Protein AF-A0A382WBQ6-F1 (afdb_monomer_lite)

Structure (mmCIF, N/CA/C/O backbone):
data_AF-A0A382WBQ6-F1
#
_entry.id   AF-A0A382WBQ6-F1
#
loop_
_atom_site.group_PDB
_atom_site.id
_atom_site.type_symbol
_atom_site.label_atom_id
_atom_site.label_alt_id
_atom_site.label_comp_id
_atom_site.label_asym_id
_atom_site.label_entity_id
_atom_site.label_seq_id
_atom_site.pdbx_PDB_ins_code
_atom_site.Cartn_x
_atom_site.Cartn_y
_atom_site.Cartn_z
_atom_site.occupancy
_atom_site.B_iso_or_equiv
_atom_site.auth_seq_id
_atom_site.auth_comp_id
_atom_site.auth_asym_id
_atom_site.auth_atom_id
_atom_site.pdbx_PDB_model_num
ATOM 1 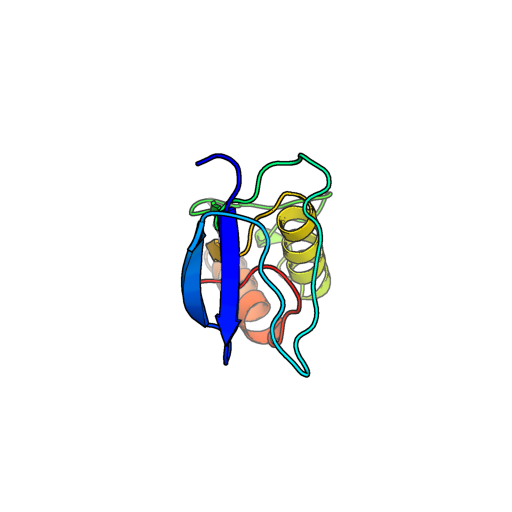N N . MET A 1 1 ? 19.465 -3.204 -9.776 1.00 75.88 1 MET A N 1
ATOM 2 C CA . MET A 1 1 ? 19.545 -3.423 -11.236 1.00 75.88 1 MET A CA 1
ATOM 3 C C . MET A 1 1 ? 19.467 -2.054 -11.869 1.00 75.88 1 MET A C 1
ATOM 5 O O . MET A 1 1 ? 18.643 -1.267 -11.424 1.00 75.88 1 MET A O 1
ATOM 9 N N . GLU A 1 2 ? 20.331 -1.764 -12.828 1.00 89.00 2 GLU A N 1
ATOM 10 C CA . GLU A 1 2 ? 20.355 -0.485 -13.548 1.00 89.00 2 GLU A CA 1
ATOM 11 C C . GLU A 1 2 ? 20.001 -0.756 -15.008 1.00 89.00 2 GLU A C 1
ATOM 13 O O . GLU A 1 2 ? 20.261 -1.857 -15.493 1.00 89.00 2 GLU A O 1
ATOM 18 N N . ASP A 1 3 ? 19.359 0.195 -15.683 1.00 92.62 3 ASP A N 1
ATOM 19 C CA . ASP A 1 3 ? 18.982 0.098 -17.098 1.00 92.62 3 ASP A CA 1
ATOM 20 C C . ASP A 1 3 ? 18.163 -1.155 -17.452 1.00 92.62 3 ASP A C 1
ATOM 22 O O . ASP A 1 3 ? 18.559 -1.957 -18.293 1.00 92.62 3 ASP A O 1
ATOM 26 N N . HIS A 1 4 ? 17.014 -1.352 -16.801 1.00 96.31 4 HIS A N 1
ATOM 27 C CA . HIS A 1 4 ? 16.059 -2.421 -17.125 1.00 96.31 4 HIS A CA 1
ATOM 28 C C . HIS A 1 4 ? 14.631 -1.873 -17.233 1.00 96.31 4 HIS A C 1
ATOM 30 O O . HIS A 1 4 ? 14.285 -0.875 -16.605 1.00 96.31 4 HIS A O 1
ATOM 36 N N . SER A 1 5 ? 13.792 -2.575 -17.991 1.00 96.75 5 SER A N 1
ATOM 37 C CA . SER A 1 5 ? 12.345 -2.373 -18.079 1.00 96.75 5 SER A CA 1
ATOM 38 C C . SER A 1 5 ? 11.603 -3.507 -17.366 1.00 96.75 5 SER A C 1
ATOM 40 O O . SER A 1 5 ? 11.969 -4.675 -17.504 1.00 96.75 5 SER A O 1
ATOM 42 N N . ILE A 1 6 ? 10.535 -3.180 -16.634 1.00 97.12 6 ILE A N 1
ATOM 43 C CA . ILE A 1 6 ? 9.616 -4.157 -16.028 1.00 97.12 6 ILE A CA 1
ATOM 44 C C . ILE A 1 6 ? 8.356 -4.211 -16.891 1.00 97.12 6 ILE A C 1
ATOM 46 O O . ILE A 1 6 ? 7.748 -3.177 -17.159 1.00 97.12 6 ILE A O 1
ATOM 50 N N . VAL A 1 7 ? 7.965 -5.409 -17.325 1.00 97.06 7 VAL A N 1
ATOM 51 C CA . VAL A 1 7 ? 6.745 -5.638 -18.109 1.00 97.06 7 VAL A CA 1
ATOM 52 C C . VAL A 1 7 ? 5.669 -6.194 -17.194 1.00 97.06 7 VAL A C 1
ATOM 54 O O . VAL A 1 7 ? 5.907 -7.173 -16.485 1.00 97.06 7 VAL A O 1
ATOM 57 N N . ILE A 1 8 ? 4.490 -5.580 -17.227 1.00 96.69 8 ILE A N 1
ATOM 58 C CA . ILE A 1 8 ? 3.330 -5.987 -16.435 1.00 96.69 8 ILE A CA 1
ATOM 59 C C . ILE A 1 8 ? 2.210 -6.396 -17.392 1.00 96.69 8 ILE A C 1
ATOM 61 O O . ILE A 1 8 ? 1.876 -5.648 -18.308 1.00 96.69 8 ILE A O 1
ATOM 65 N N . GLU A 1 9 ? 1.632 -7.574 -17.172 1.00 96.19 9 GLU A N 1
ATOM 66 C CA . GLU A 1 9 ? 0.490 -8.105 -17.919 1.00 96.19 9 GLU A CA 1
ATOM 67 C C . GLU A 1 9 ? -0.478 -8.780 -16.936 1.00 96.19 9 GLU A C 1
ATOM 69 O O . GLU A 1 9 ? -0.058 -9.615 -16.135 1.00 96.19 9 GLU A O 1
ATOM 74 N N . ASN A 1 10 ? -1.769 -8.430 -16.988 1.00 94.50 10 ASN A N 1
ATOM 75 C CA . ASN A 1 10 ? -2.827 -9.025 -16.153 1.00 94.50 10 ASN A CA 1
ATOM 76 C C . ASN A 1 10 ? -2.453 -9.114 -14.655 1.00 94.50 10 ASN A C 1
ATOM 78 O O . ASN A 1 10 ? -2.471 -10.197 -14.066 1.00 94.50 10 ASN A O 1
ATOM 82 N N . ASP A 1 11 ? -2.055 -7.980 -14.066 1.00 93.62 11 ASP A N 1
ATOM 83 C CA . ASP A 1 11 ? -1.642 -7.835 -12.657 1.00 93.62 11 ASP A CA 1
ATOM 84 C C . ASP A 1 11 ? -0.409 -8.656 -12.239 1.00 93.62 11 ASP A C 1
ATOM 86 O O . ASP A 1 11 ? -0.142 -8.852 -11.050 1.00 93.62 11 ASP A O 1
ATOM 90 N N . LYS A 1 12 ? 0.380 -9.140 -13.204 1.00 97.00 12 LYS A N 1
ATOM 91 C CA . LYS A 1 12 ? 1.601 -9.912 -12.956 1.00 97.00 12 LYS A CA 1
ATOM 92 C C . LYS A 1 12 ? 2.803 -9.282 -13.632 1.00 97.00 12 LYS A C 1
ATOM 94 O O . LYS A 1 12 ? 2.709 -8.727 -14.723 1.00 97.00 12 LYS A O 1
ATOM 99 N N . ILE A 1 13 ? 3.963 -9.440 -13.003 1.00 97.69 13 ILE A N 1
ATOM 100 C CA . ILE A 1 13 ? 5.246 -9.156 -13.645 1.00 97.69 13 ILE A CA 1
ATOM 101 C C . ILE A 1 13 ? 5.477 -10.246 -14.697 1.00 97.69 13 ILE A C 1
ATOM 103 O O . ILE A 1 13 ? 5.735 -11.399 -14.354 1.00 97.69 13 ILE A O 1
ATOM 107 N N . ALA A 1 14 ? 5.364 -9.877 -15.970 1.00 96.81 14 ALA A N 1
ATOM 108 C CA . ALA A 1 14 ? 5.591 -10.764 -17.106 1.00 96.81 14 ALA A CA 1
ATOM 109 C C . ALA A 1 14 ? 7.088 -10.933 -17.405 1.00 96.81 14 ALA A C 1
ATOM 111 O O . ALA A 1 14 ? 7.516 -11.978 -17.892 1.00 96.81 14 ALA A O 1
ATOM 112 N N . GLY A 1 15 ? 7.903 -9.922 -17.090 1.00 96.44 15 GLY A N 1
ATOM 113 C CA . GLY A 1 15 ? 9.346 -10.001 -17.276 1.00 96.44 15 GLY A CA 1
ATOM 114 C C . GLY A 1 15 ? 10.105 -8.776 -16.782 1.00 96.44 15 GLY A C 1
ATOM 115 O O . GLY A 1 15 ? 9.540 -7.701 -16.590 1.00 96.44 15 GLY A O 1
ATOM 116 N N . ILE A 1 16 ? 11.412 -8.959 -16.605 1.00 97.12 16 ILE A N 1
ATOM 117 C CA . ILE A 1 16 ? 12.379 -7.897 -16.328 1.00 97.12 16 ILE A CA 1
ATOM 118 C C . ILE A 1 16 ? 13.426 -7.980 -17.435 1.00 97.12 16 ILE A C 1
ATOM 120 O O . ILE A 1 16 ? 14.130 -8.983 -17.550 1.00 97.12 16 ILE A O 1
ATOM 124 N N . ILE A 1 17 ? 13.479 -6.962 -18.289 1.00 96.25 17 ILE A N 1
ATOM 125 C CA . ILE A 1 17 ? 14.216 -6.994 -19.555 1.00 96.25 17 ILE A CA 1
ATOM 126 C C . ILE A 1 17 ? 15.313 -5.924 -19.519 1.00 96.25 17 ILE A C 1
ATOM 128 O O . ILE A 1 17 ? 15.010 -4.784 -19.169 1.00 96.25 17 ILE A O 1
ATOM 132 N N . PRO A 1 18 ? 16.572 -6.243 -19.868 1.00 96.06 18 PRO A N 1
ATOM 133 C CA . PRO A 1 18 ? 17.626 -5.240 -19.973 1.00 96.06 18 PRO A CA 1
ATOM 134 C C . PRO A 1 18 ? 17.301 -4.157 -21.010 1.00 96.06 18 PRO A C 1
ATOM 136 O O . PRO A 1 18 ? 16.829 -4.447 -22.109 1.00 96.06 18 PRO A O 1
ATOM 139 N N . GLY A 1 19 ? 17.618 -2.913 -20.672 1.00 94.00 19 GLY A N 1
ATOM 140 C CA . GLY A 1 19 ? 17.430 -1.732 -21.503 1.00 94.00 19 GLY A CA 1
ATOM 141 C C . GLY A 1 19 ? 15.992 -1.220 -21.568 1.00 94.00 19 GLY A C 1
ATOM 142 O O . GLY A 1 19 ? 15.058 -1.766 -20.976 1.00 94.00 19 GLY A O 1
ATOM 143 N N . LYS A 1 20 ? 15.822 -0.124 -22.313 1.00 92.12 20 LYS A N 1
ATOM 144 C CA . LYS A 1 20 ? 14.514 0.436 -22.656 1.00 92.12 20 LYS A CA 1
ATOM 145 C C . LYS A 1 20 ? 13.911 -0.353 -23.814 1.00 92.12 20 LYS A C 1
ATOM 147 O O . LYS A 1 20 ? 14.525 -0.456 -24.873 1.00 92.12 20 LYS A O 1
ATOM 152 N N . ILE A 1 21 ? 12.696 -0.851 -23.624 1.00 93.56 21 ILE A N 1
ATOM 153 C CA . ILE A 1 21 ? 11.949 -1.579 -24.655 1.00 93.56 21 ILE A CA 1
ATOM 154 C C . ILE A 1 21 ? 10.769 -0.754 -25.170 1.00 93.56 21 ILE A C 1
ATOM 156 O O . ILE A 1 21 ? 10.357 0.236 -24.567 1.00 93.56 21 ILE A O 1
ATOM 160 N N . THR A 1 22 ? 10.209 -1.164 -26.301 1.00 91.81 22 THR A N 1
ATOM 161 C CA . THR A 1 22 ? 8.937 -0.649 -26.816 1.00 91.81 22 THR A CA 1
ATOM 162 C C . THR A 1 22 ? 8.079 -1.843 -27.192 1.00 91.81 22 THR A C 1
ATOM 164 O O . THR A 1 22 ? 8.549 -2.747 -27.879 1.00 91.81 22 THR A O 1
ATOM 167 N N . ILE A 1 23 ? 6.850 -1.863 -26.687 1.00 92.81 23 ILE A N 1
ATOM 168 C CA . ILE A 1 23 ? 5.857 -2.898 -26.963 1.00 92.81 23 ILE A CA 1
ATOM 169 C C . ILE A 1 23 ? 4.649 -2.186 -27.567 1.00 92.81 23 ILE A C 1
ATOM 171 O O . ILE A 1 23 ? 4.165 -1.203 -27.000 1.00 92.81 23 ILE A O 1
ATOM 175 N N . ASP A 1 24 ? 4.179 -2.666 -28.715 1.00 93.38 24 ASP A N 1
ATOM 176 C CA . ASP A 1 24 ? 3.009 -2.100 -29.383 1.00 93.38 24 ASP A CA 1
ATOM 177 C C . ASP A 1 24 ? 1.769 -2.203 -28.487 1.00 93.38 24 ASP A C 1
ATOM 179 O O . ASP A 1 24 ? 1.534 -3.223 -27.839 1.00 93.38 24 ASP A O 1
ATOM 183 N N . ASN A 1 25 ? 0.959 -1.141 -28.462 1.00 92.12 25 ASN A N 1
ATOM 184 C CA . ASN A 1 25 ? -0.246 -1.031 -27.627 1.00 92.12 25 ASN A CA 1
ATOM 185 C C . ASN A 1 25 ? 0.000 -1.192 -26.110 1.00 92.12 25 ASN A C 1
ATOM 187 O O . ASN A 1 25 ? -0.916 -1.555 -25.375 1.00 92.12 25 ASN A O 1
ATOM 191 N N . CYS A 1 26 ? 1.212 -0.901 -25.628 1.00 94.50 26 CYS A N 1
ATOM 192 C CA . CYS A 1 26 ? 1.553 -0.933 -24.207 1.00 94.50 26 CYS A CA 1
ATOM 193 C C . CYS A 1 26 ? 1.723 0.481 -23.634 1.00 94.50 26 CYS A C 1
ATOM 195 O O . CYS A 1 26 ? 2.363 1.344 -24.243 1.00 94.50 26 CYS A O 1
ATOM 197 N N . GLN A 1 27 ? 1.184 0.721 -22.436 1.00 94.81 27 GLN A N 1
ATOM 198 C CA . GLN A 1 27 ? 1.454 1.950 -21.696 1.00 94.81 27 GLN A CA 1
ATOM 199 C C . GLN A 1 27 ? 2.883 1.918 -21.141 1.00 94.81 27 GLN A C 1
ATOM 201 O O . GLN A 1 27 ? 3.234 1.051 -20.346 1.00 94.81 27 GLN A O 1
ATOM 206 N N . SER A 1 28 ? 3.694 2.907 -21.515 1.00 94.25 28 SER A N 1
ATOM 207 C CA . SER A 1 28 ? 5.042 3.084 -20.970 1.00 94.25 28 SER A CA 1
ATOM 208 C C . SER A 1 28 ? 5.031 4.093 -19.824 1.00 94.25 28 SER A C 1
ATOM 210 O O . SER A 1 28 ? 4.507 5.195 -19.973 1.00 94.25 28 SER A O 1
ATOM 212 N N . ILE A 1 29 ? 5.681 3.748 -18.713 1.00 95.00 29 ILE A N 1
ATOM 213 C CA . ILE A 1 29 ? 5.902 4.637 -17.565 1.00 95.00 29 ILE A CA 1
ATOM 214 C C . ILE A 1 29 ? 7.414 4.761 -17.352 1.00 95.00 29 ILE A C 1
ATOM 216 O O . ILE A 1 29 ? 8.113 3.753 -17.278 1.00 95.00 29 ILE A O 1
ATOM 220 N N . SER A 1 30 ? 7.925 5.993 -17.301 1.00 93.88 30 SER A N 1
ATOM 221 C CA . SER A 1 30 ? 9.324 6.271 -16.960 1.00 93.88 30 SER A CA 1
ATOM 222 C C . SER A 1 30 ? 9.463 6.378 -15.446 1.00 93.88 30 SER A C 1
ATOM 224 O O . SER A 1 30 ? 8.649 7.034 -14.803 1.00 93.88 30 SER A O 1
ATOM 226 N N . ALA A 1 31 ? 10.497 5.754 -14.881 1.00 94.56 31 ALA A N 1
ATOM 227 C CA . ALA A 1 31 ? 10.850 5.946 -13.475 1.00 94.56 31 ALA A CA 1
ATOM 228 C C . ALA A 1 31 ? 11.653 7.242 -13.240 1.00 94.56 31 ALA A C 1
ATOM 230 O O . ALA A 1 31 ? 11.959 7.560 -12.099 1.00 94.56 31 ALA A O 1
ATOM 231 N N . ASP A 1 32 ? 12.035 7.969 -14.299 1.00 94.38 32 ASP A N 1
ATOM 232 C CA . ASP A 1 32 ? 12.767 9.248 -14.242 1.00 94.38 32 ASP A CA 1
ATOM 233 C C . ASP A 1 32 ? 14.039 9.208 -13.373 1.00 94.38 32 ASP A C 1
ATOM 235 O O . ASP A 1 32 ? 14.399 10.165 -12.692 1.00 94.38 32 ASP A O 1
ATOM 239 N N . GLY A 1 33 ? 14.735 8.067 -13.404 1.00 93.38 33 GLY A N 1
ATOM 240 C CA . GLY A 1 33 ? 15.947 7.823 -12.616 1.00 93.38 33 GLY A CA 1
ATOM 241 C C . GLY A 1 33 ? 15.697 7.496 -11.139 1.00 93.38 33 GLY A C 1
ATOM 242 O O . GLY A 1 33 ? 16.656 7.325 -10.391 1.00 93.38 33 GLY A O 1
ATOM 243 N N . LEU A 1 34 ? 14.436 7.390 -10.711 1.00 95.19 34 LEU A N 1
ATOM 244 C CA . LEU A 1 34 ? 14.053 6.939 -9.375 1.00 95.19 34 LEU A CA 1
ATOM 245 C C . LEU A 1 34 ? 14.080 5.410 -9.265 1.00 95.19 34 LEU A C 1
ATOM 247 O O . LEU A 1 34 ? 14.125 4.674 -10.254 1.00 95.19 34 LEU A O 1
ATOM 251 N N . TYR A 1 35 ? 14.020 4.930 -8.025 1.00 95.12 35 TYR A N 1
ATOM 252 C CA . TYR A 1 35 ? 13.953 3.505 -7.735 1.00 95.12 35 TYR A CA 1
ATOM 253 C C . TYR A 1 35 ? 12.553 2.946 -7.968 1.00 95.12 35 TYR A C 1
ATOM 255 O O . TYR A 1 35 ? 11.554 3.521 -7.540 1.00 95.12 35 TYR A O 1
ATOM 263 N N . VAL A 1 36 ? 12.510 1.757 -8.565 1.00 95.69 36 VAL A N 1
ATOM 264 C CA . VAL A 1 36 ? 11.321 0.906 -8.590 1.00 95.69 36 VAL A CA 1
ATOM 265 C C . VAL A 1 36 ? 11.556 -0.263 -7.642 1.00 95.69 36 VAL A C 1
ATOM 267 O O . VAL A 1 36 ? 12.566 -0.961 -7.736 1.00 95.69 36 VAL A O 1
ATOM 270 N N . SER A 1 37 ? 10.619 -0.466 -6.724 1.00 96.50 37 SER A N 1
ATOM 271 C CA . SER A 1 37 ? 10.615 -1.543 -5.734 1.00 96.50 37 SER A CA 1
ATOM 272 C C . SER A 1 37 ? 9.277 -2.275 -5.805 1.00 96.50 37 SER A C 1
ATOM 274 O O . SER A 1 37 ? 8.279 -1.663 -6.199 1.00 96.50 37 SER A O 1
ATOM 276 N N . PRO A 1 38 ? 9.201 -3.552 -5.385 1.00 97.00 38 PRO A N 1
ATOM 277 C CA . PRO A 1 38 ? 7.937 -4.101 -4.918 1.00 97.00 38 PRO A CA 1
ATOM 278 C C . PRO A 1 38 ? 7.299 -3.155 -3.896 1.00 97.00 38 PRO A C 1
ATOM 280 O O . PRO A 1 38 ? 8.008 -2.544 -3.088 1.00 97.00 38 PRO A O 1
ATOM 283 N N . GLY A 1 39 ? 5.973 -3.049 -3.930 1.00 97.50 39 GLY A N 1
ATOM 284 C CA . GLY A 1 39 ? 5.240 -2.347 -2.887 1.00 97.50 39 GLY A CA 1
ATOM 285 C C . GLY A 1 39 ? 5.465 -3.004 -1.526 1.00 97.50 39 GLY A C 1
ATOM 286 O O . GLY A 1 39 ? 5.628 -4.224 -1.434 1.00 97.50 39 GLY A O 1
ATOM 287 N N . PHE A 1 40 ? 5.493 -2.205 -0.465 1.00 98.50 40 PHE A N 1
ATOM 288 C CA . PHE A 1 40 ? 5.793 -2.717 0.868 1.00 98.50 40 PHE A CA 1
ATOM 289 C C . PHE A 1 40 ? 4.613 -3.493 1.456 1.00 98.50 40 PHE A C 1
ATOM 291 O O . PHE A 1 40 ? 3.450 -3.221 1.135 1.00 98.50 40 PHE A O 1
ATOM 298 N N . ILE A 1 41 ? 4.938 -4.461 2.316 1.00 98.25 41 ILE A N 1
ATOM 299 C CA . ILE A 1 41 ? 3.979 -5.168 3.163 1.00 98.25 41 ILE A CA 1
ATOM 300 C C . ILE A 1 41 ? 4.298 -4.816 4.612 1.00 98.25 41 ILE A C 1
ATOM 302 O O . ILE A 1 41 ? 5.369 -5.178 5.100 1.00 98.25 41 ILE A O 1
ATOM 306 N N . ASP A 1 42 ? 3.377 -4.127 5.281 1.00 98.00 42 ASP A N 1
ATOM 307 C CA . ASP A 1 42 ? 3.526 -3.770 6.691 1.00 98.00 42 ASP A CA 1
ATOM 308 C C . ASP A 1 42 ? 2.751 -4.750 7.577 1.00 98.00 42 ASP A C 1
ATOM 310 O O . ASP A 1 42 ? 1.543 -4.931 7.443 1.00 98.00 42 ASP A O 1
ATOM 314 N N . LEU A 1 43 ? 3.458 -5.428 8.472 1.00 97.69 43 LEU A N 1
ATOM 315 C CA . LEU A 1 43 ? 2.874 -6.473 9.306 1.00 97.69 43 LEU A CA 1
ATOM 316 C C . LEU A 1 43 ? 2.310 -5.942 10.627 1.00 97.69 43 LEU A C 1
ATOM 318 O O . LEU A 1 43 ? 1.705 -6.722 11.362 1.00 97.69 43 LEU A O 1
ATOM 322 N N . HIS A 1 44 ? 2.534 -4.668 10.959 1.00 97.56 44 HIS A N 1
ATOM 323 C CA . HIS A 1 44 ? 2.161 -4.128 12.259 1.00 97.56 44 HIS A CA 1
ATOM 324 C C . HIS A 1 44 ? 1.829 -2.635 12.190 1.00 97.56 44 HIS A C 1
ATOM 326 O O . HIS A 1 44 ? 2.680 -1.775 12.422 1.00 97.56 44 HIS A O 1
ATOM 332 N N . VAL A 1 45 ? 0.560 -2.333 11.912 1.00 98.00 45 VAL A N 1
ATOM 333 C CA . VAL A 1 45 ? 0.053 -0.962 11.813 1.00 98.00 45 VAL A CA 1
ATOM 334 C C . VAL A 1 45 ? -1.090 -0.760 12.797 1.00 98.00 45 VAL A C 1
ATOM 336 O O . VAL A 1 45 ? -2.113 -1.427 12.688 1.00 98.00 45 VAL A O 1
ATOM 339 N N . HIS A 1 46 ? -0.934 0.180 13.727 1.00 97.81 46 HIS A N 1
ATOM 340 C CA . HIS A 1 46 ? -2.018 0.611 14.621 1.00 97.81 46 HIS A CA 1
ATOM 341 C C . HIS A 1 46 ? -2.904 1.693 13.993 1.00 97.81 46 HIS A C 1
ATOM 343 O O . HIS A 1 46 ? -4.118 1.677 14.151 1.00 97.81 46 HIS A O 1
ATOM 349 N N . GLY A 1 47 ? -2.299 2.615 13.246 1.00 97.56 47 GLY A N 1
ATOM 350 C CA . GLY A 1 47 ? -2.984 3.784 12.714 1.00 97.56 47 GLY A CA 1
ATOM 351 C C . GLY A 1 47 ? -2.139 4.558 11.707 1.00 97.56 47 GLY A C 1
ATOM 352 O O . GLY A 1 47 ? -1.079 4.105 11.260 1.00 97.56 47 GLY A O 1
ATOM 353 N N . GLY A 1 48 ? -2.612 5.741 11.329 1.00 97.50 48 GLY A N 1
ATOM 354 C CA . GLY A 1 48 ? -2.002 6.585 10.308 1.00 97.50 48 GLY A CA 1
ATOM 355 C C . GLY A 1 48 ? -2.783 7.879 10.099 1.00 97.50 48 GLY A C 1
ATOM 356 O O . GLY A 1 48 ? -4.005 7.891 10.158 1.00 97.50 48 GLY A O 1
ATOM 357 N N . ASN A 1 49 ? -2.060 8.977 9.874 1.00 97.69 49 ASN A N 1
ATOM 358 C CA . ASN A 1 49 ? -2.610 10.318 9.636 1.00 97.69 49 ASN A CA 1
ATOM 359 C C . ASN A 1 49 ? -3.682 10.810 10.636 1.00 97.69 49 ASN A C 1
ATOM 361 O O . ASN A 1 49 ? -4.595 11.542 10.264 1.00 97.69 49 ASN A O 1
ATOM 365 N N . GLY A 1 50 ? -3.541 10.451 11.915 1.00 98.00 50 GLY A N 1
ATOM 366 C CA . GLY A 1 50 ? -4.445 10.890 12.984 1.00 98.00 50 GLY A CA 1
ATOM 367 C C . GLY A 1 50 ? -5.615 9.950 13.275 1.00 98.00 50 GLY A C 1
ATOM 368 O O . GLY A 1 50 ? -6.344 10.229 14.219 1.00 98.00 50 GLY A O 1
ATOM 369 N N . SER A 1 51 ? -5.743 8.854 12.527 1.00 98.44 51 SER A N 1
ATOM 370 C CA . SER A 1 51 ? -6.730 7.791 12.745 1.00 98.44 51 SER A CA 1
ATOM 371 C C . SER A 1 51 ? -6.075 6.535 13.333 1.00 98.44 51 SER A C 1
ATOM 373 O O . SER A 1 51 ? -4.918 6.232 13.008 1.00 98.44 51 SER A O 1
ATOM 375 N N . ASP A 1 52 ? -6.812 5.787 14.153 1.00 98.19 52 ASP A N 1
ATOM 376 C CA . ASP A 1 52 ? -6.416 4.501 14.745 1.00 98.19 52 ASP A CA 1
ATOM 377 C C . ASP A 1 52 ? -7.425 3.396 14.380 1.00 98.19 52 ASP A C 1
ATOM 379 O O . ASP A 1 52 ? -8.627 3.636 14.284 1.00 98.19 52 ASP A O 1
ATOM 383 N N . PHE A 1 53 ? -6.973 2.155 14.171 1.00 98.00 53 PHE A N 1
ATOM 384 C CA . PHE A 1 53 ? -7.888 1.037 13.904 1.00 98.00 53 PHE A CA 1
ATOM 385 C C . PHE A 1 53 ? -8.863 0.776 15.060 1.00 98.00 53 PHE A C 1
ATOM 387 O O . PHE A 1 53 ? -9.955 0.251 14.834 1.00 98.00 53 PHE A O 1
ATOM 394 N N . MET A 1 54 ? -8.492 1.151 16.285 1.00 98.06 54 MET A N 1
ATOM 395 C CA . MET A 1 54 ? -9.349 1.060 17.463 1.00 98.06 54 MET A CA 1
ATOM 396 C C . MET A 1 54 ? -10.443 2.136 17.510 1.00 98.06 54 MET A C 1
ATOM 398 O O . MET A 1 54 ? -11.372 1.976 18.299 1.00 98.06 54 MET A O 1
ATOM 402 N N . ASP A 1 55 ? -10.401 3.169 16.656 1.00 97.94 55 ASP A N 1
ATOM 403 C CA . ASP A 1 55 ? -11.512 4.126 16.505 1.00 97.94 55 ASP A CA 1
ATOM 404 C C . ASP A 1 55 ? -12.750 3.462 15.870 1.00 97.94 55 ASP A C 1
ATOM 406 O O . ASP A 1 55 ? -13.868 3.963 15.995 1.00 97.94 55 ASP A O 1
ATOM 410 N N . ALA A 1 56 ? -12.563 2.295 15.236 1.00 97.62 56 ALA A N 1
ATOM 411 C CA . ALA A 1 56 ? -13.620 1.417 14.737 1.00 97.62 56 ALA A CA 1
ATOM 412 C C . ALA A 1 56 ? -14.615 2.098 13.775 1.00 97.62 56 ALA A C 1
ATOM 414 O O . ALA A 1 56 ? -15.792 1.734 13.718 1.00 97.62 56 ALA A O 1
ATOM 415 N N . THR A 1 57 ? -14.142 3.054 12.969 1.00 97.81 57 THR A N 1
ATOM 416 C CA . THR A 1 57 ? -14.928 3.658 11.885 1.00 97.81 57 THR A CA 1
ATOM 417 C C . THR A 1 57 ? -14.364 3.304 10.511 1.00 97.81 57 THR A C 1
ATOM 419 O O . THR A 1 57 ? -13.161 3.103 10.322 1.00 97.81 57 THR A O 1
ATOM 422 N N . VAL A 1 58 ? -15.247 3.232 9.512 1.00 97.12 58 VAL A N 1
ATOM 423 C CA . VAL A 1 58 ? -14.854 2.981 8.117 1.00 97.12 58 VAL A CA 1
ATOM 424 C C . VAL A 1 58 ? -14.024 4.146 7.570 1.00 97.12 58 VAL A C 1
ATOM 426 O O . VAL A 1 58 ? -13.120 3.946 6.756 1.00 97.12 58 VAL A O 1
ATOM 429 N N . GLU A 1 59 ? -14.333 5.364 8.004 1.00 97.56 59 GLU A N 1
ATOM 430 C CA . GLU A 1 59 ? -13.630 6.588 7.642 1.00 97.56 59 GLU A CA 1
ATOM 431 C C . GLU A 1 59 ? -12.176 6.554 8.122 1.00 97.56 59 GLU A C 1
ATOM 433 O O . GLU A 1 59 ? -11.275 6.773 7.310 1.00 97.56 59 GLU A O 1
ATOM 438 N N . ASP A 1 60 ? -11.946 6.190 9.385 1.00 98.06 60 ASP A N 1
ATOM 439 C CA . ASP A 1 60 ? -10.609 6.073 9.974 1.00 98.06 60 ASP A CA 1
ATOM 440 C C . ASP A 1 60 ? -9.789 4.985 9.280 1.00 98.06 60 ASP A C 1
ATOM 442 O O . ASP A 1 60 ? -8.651 5.220 8.872 1.00 98.06 60 ASP A O 1
ATOM 446 N N . ILE A 1 61 ? -10.387 3.819 9.022 1.00 98.00 61 ILE A N 1
ATOM 447 C CA . ILE A 1 61 ? -9.727 2.734 8.281 1.00 98.00 61 ILE A CA 1
ATOM 448 C C . ILE A 1 61 ? -9.290 3.206 6.890 1.00 98.00 61 ILE A C 1
ATOM 450 O O . ILE A 1 61 ? -8.145 2.989 6.486 1.00 98.00 61 ILE A O 1
ATOM 454 N N . ARG A 1 62 ? -10.176 3.871 6.140 1.00 97.44 62 ARG A N 1
ATOM 455 C CA . ARG A 1 62 ? -9.853 4.382 4.798 1.00 97.44 62 ARG A CA 1
ATOM 456 C C . ARG A 1 62 ? -8.742 5.421 4.836 1.00 97.44 62 ARG A C 1
ATOM 458 O O . ARG A 1 62 ? -7.908 5.439 3.930 1.00 97.44 62 ARG A O 1
ATOM 465 N N . GLU A 1 63 ? -8.721 6.254 5.866 1.00 98.00 63 GLU A N 1
ATOM 466 C CA . GLU A 1 63 ? -7.700 7.274 6.047 1.00 98.00 63 GLU A CA 1
ATOM 467 C C . GLU A 1 63 ? -6.323 6.655 6.328 1.00 98.00 63 GLU A C 1
ATOM 469 O O . GLU A 1 63 ? -5.349 6.991 5.646 1.00 98.00 63 GLU A O 1
ATOM 474 N N . ILE A 1 64 ? -6.261 5.657 7.215 1.00 98.31 64 ILE A N 1
ATOM 475 C CA . ILE A 1 64 ? -5.046 4.875 7.486 1.00 98.31 64 ILE A CA 1
ATOM 476 C C . ILE A 1 64 ? -4.534 4.229 6.192 1.00 98.31 64 ILE A C 1
ATOM 478 O O . ILE A 1 64 ? -3.364 4.398 5.833 1.00 98.31 64 ILE A O 1
ATOM 482 N N . ILE A 1 65 ? -5.401 3.531 5.446 1.00 98.12 65 ILE A N 1
ATOM 483 C CA . ILE A 1 65 ? -5.011 2.870 4.192 1.00 98.12 65 ILE A CA 1
ATOM 484 C C . ILE A 1 65 ? -4.485 3.880 3.173 1.00 98.12 65 ILE A C 1
ATOM 486 O O . ILE A 1 65 ? -3.419 3.666 2.583 1.00 98.12 65 ILE A O 1
ATOM 490 N N . ARG A 1 66 ? -5.188 4.998 2.973 1.00 97.50 66 ARG A N 1
ATOM 491 C CA . ARG A 1 66 ? -4.773 6.054 2.044 1.00 97.50 66 ARG A CA 1
ATOM 492 C C . ARG A 1 66 ? -3.395 6.600 2.412 1.00 97.50 66 ARG A C 1
ATOM 494 O O . ARG A 1 66 ? -2.556 6.758 1.525 1.00 97.50 66 ARG A O 1
ATOM 501 N N . TYR A 1 67 ? -3.159 6.871 3.693 1.00 98.00 67 TYR A N 1
ATOM 502 C CA . TYR A 1 67 ? -1.895 7.405 4.188 1.00 98.00 67 TYR A CA 1
ATOM 503 C C . TYR A 1 67 ? -0.721 6.456 3.924 1.00 98.00 67 TYR A C 1
ATOM 505 O O . TYR A 1 67 ? 0.265 6.850 3.303 1.00 98.00 67 TYR A O 1
ATOM 513 N N . HIS A 1 68 ? -0.847 5.184 4.307 1.00 98.25 68 HIS A N 1
ATOM 514 C CA . HIS A 1 68 ? 0.215 4.192 4.098 1.00 98.25 68 HIS A CA 1
ATOM 515 C C . HIS A 1 68 ? 0.471 3.908 2.613 1.00 98.25 68 HIS A C 1
ATOM 517 O O . HIS A 1 68 ? 1.619 3.737 2.201 1.00 98.25 68 HIS A O 1
ATOM 523 N N . THR A 1 69 ? -0.572 3.959 1.777 1.00 97.88 69 THR A N 1
ATOM 524 C CA . THR A 1 69 ? -0.436 3.832 0.314 1.00 97.88 69 THR A CA 1
ATOM 525 C C . THR A 1 69 ? 0.470 4.916 -0.272 1.00 97.88 69 THR A C 1
ATOM 527 O O . THR A 1 69 ? 1.289 4.636 -1.145 1.00 97.88 69 THR A O 1
ATOM 530 N N . GLN A 1 70 ? 0.375 6.153 0.230 1.00 97.31 70 GLN A N 1
ATOM 531 C CA . GLN A 1 70 ? 1.230 7.264 -0.212 1.00 97.31 70 GLN A CA 1
ATOM 532 C C . GLN A 1 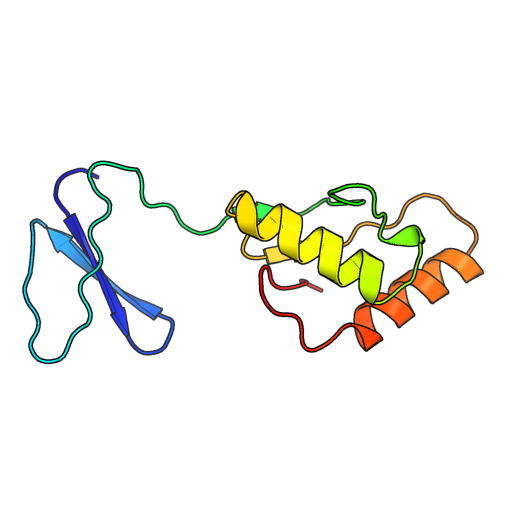70 ? 2.706 7.059 0.155 1.00 97.31 70 GLN A C 1
ATOM 534 O O . GLN A 1 70 ? 3.579 7.600 -0.520 1.00 97.31 70 GLN A O 1
ATOM 539 N N . GLY A 1 71 ? 2.985 6.255 1.185 1.00 96.56 71 GLY A N 1
ATOM 540 C CA . GLY A 1 71 ? 4.333 5.845 1.585 1.00 96.56 71 GLY A CA 1
ATOM 541 C C . GLY A 1 71 ? 4.897 4.644 0.815 1.00 96.56 71 GLY A C 1
ATOM 542 O O . GLY A 1 71 ? 6.031 4.248 1.070 1.00 96.56 71 GLY A O 1
ATOM 543 N N . GLY A 1 72 ? 4.137 4.059 -0.119 1.00 97.56 72 GLY A N 1
ATOM 544 C CA . GLY A 1 72 ? 4.553 2.890 -0.903 1.00 97.56 72 GLY A CA 1
ATOM 545 C C . GLY A 1 72 ? 4.107 1.536 -0.336 1.00 97.56 72 GLY A C 1
ATOM 546 O O . GLY A 1 72 ? 4.467 0.497 -0.895 1.00 97.56 72 GLY A O 1
ATOM 547 N N . THR A 1 73 ? 3.311 1.516 0.738 1.00 98.25 73 THR A N 1
ATOM 548 C CA . THR A 1 73 ? 2.697 0.285 1.256 1.00 98.25 73 THR A CA 1
ATOM 549 C C . THR A 1 73 ? 1.574 -0.171 0.330 1.00 98.25 73 THR A C 1
ATOM 551 O O . THR A 1 73 ? 0.705 0.606 -0.054 1.00 98.25 73 THR A O 1
ATOM 554 N N . THR A 1 74 ? 1.581 -1.451 -0.034 1.00 97.38 74 THR A N 1
ATOM 555 C CA . THR A 1 74 ? 0.574 -2.063 -0.926 1.00 97.38 74 THR A CA 1
ATOM 556 C C . THR A 1 74 ? -0.216 -3.183 -0.262 1.00 97.38 74 THR A C 1
ATOM 558 O O . THR A 1 74 ? -1.274 -3.563 -0.759 1.00 97.38 74 THR A O 1
ATOM 561 N N . GLY A 1 75 ? 0.238 -3.666 0.893 1.00 97.81 75 GLY A N 1
ATOM 562 C CA . GLY A 1 75 ? -0.533 -4.529 1.778 1.00 97.81 75 GLY A CA 1
ATOM 563 C C . GLY A 1 75 ? -0.175 -4.253 3.232 1.00 97.81 75 GLY A C 1
ATOM 564 O O . GLY A 1 75 ? 0.977 -3.933 3.520 1.00 97.81 75 GLY A O 1
ATOM 565 N N . LEU A 1 76 ? -1.136 -4.359 4.144 1.00 98.00 76 LEU A N 1
ATOM 566 C CA . LEU A 1 76 ? -0.859 -4.227 5.571 1.00 98.00 76 LEU A CA 1
ATOM 567 C C . LEU A 1 76 ? -1.774 -5.072 6.456 1.00 98.00 76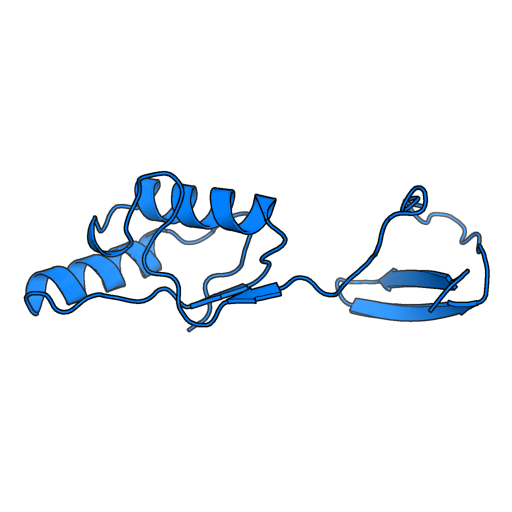 LEU A C 1
ATOM 569 O O . LEU A 1 76 ? -2.894 -5.403 6.066 1.00 98.00 76 LEU A O 1
ATOM 573 N N . LEU A 1 77 ? -1.287 -5.401 7.652 1.00 97.62 77 LEU A N 1
ATOM 574 C CA . LEU A 1 77 ? -2.052 -6.031 8.726 1.00 97.62 77 LEU A CA 1
ATOM 575 C C . LEU A 1 77 ? -2.485 -4.977 9.751 1.00 97.62 77 LEU A C 1
ATOM 577 O O . LEU A 1 77 ? -1.652 -4.366 10.429 1.00 97.62 77 LEU A O 1
ATOM 581 N N . ALA A 1 78 ? -3.800 -4.797 9.882 1.00 97.19 78 ALA A N 1
ATOM 582 C CA . ALA A 1 78 ? -4.377 -3.961 10.926 1.00 97.19 78 ALA A CA 1
ATOM 583 C C . ALA A 1 78 ? -4.100 -4.578 12.303 1.00 97.19 78 ALA A C 1
ATOM 585 O O . ALA A 1 78 ? -4.383 -5.753 12.540 1.00 97.19 78 ALA A O 1
ATOM 586 N N . THR A 1 79 ? -3.516 -3.794 13.206 1.00 97.19 79 THR A N 1
ATOM 587 C CA . THR A 1 79 ? -3.113 -4.248 14.538 1.00 97.19 79 THR A CA 1
ATOM 588 C C . THR A 1 79 ? -3.924 -3.542 15.614 1.00 97.19 79 THR A C 1
ATOM 590 O O . THR A 1 79 ? -3.822 -2.334 15.809 1.00 97.19 79 THR A O 1
ATOM 593 N N . THR A 1 80 ? -4.690 -4.325 16.368 1.00 96.38 80 THR A N 1
ATOM 594 C CA . THR A 1 80 ? -5.401 -3.859 17.561 1.00 96.38 80 THR A CA 1
ATOM 595 C C . THR A 1 80 ? -4.435 -3.572 18.712 1.00 96.38 80 THR A C 1
ATOM 597 O O . THR A 1 80 ? -3.392 -4.218 18.836 1.00 96.38 80 THR A O 1
ATOM 600 N N . ALA A 1 81 ? -4.811 -2.665 19.609 1.00 95.06 81 ALA A N 1
ATOM 601 C CA . ALA A 1 81 ? -4.130 -2.462 20.885 1.00 95.06 81 ALA A CA 1
ATOM 602 C C . ALA A 1 81 ? -4.790 -3.272 22.019 1.00 95.06 81 ALA A C 1
ATOM 604 O O . ALA A 1 81 ? -5.860 -3.860 21.854 1.00 95.06 81 ALA A O 1
ATOM 605 N N . SER A 1 82 ? -4.141 -3.307 23.187 1.00 96.31 82 SER A N 1
ATOM 606 C CA . SER A 1 82 ? -4.727 -3.880 24.403 1.00 96.31 82 SER A CA 1
ATOM 607 C C . SER A 1 82 ? -5.927 -3.050 24.851 1.00 96.31 82 SER A C 1
ATOM 609 O O . SER A 1 82 ? -5.757 -1.969 25.406 1.00 96.31 82 SER A O 1
ATOM 611 N N . GLU A 1 83 ? -7.124 -3.581 24.638 1.00 96.44 83 GLU A N 1
ATOM 612 C CA . GLU A 1 83 ? -8.390 -2.893 24.879 1.00 96.44 83 GLU A CA 1
ATOM 613 C C . GLU A 1 83 ? -9.464 -3.864 25.387 1.00 96.44 83 GLU A C 1
ATOM 615 O O . GLU A 1 83 ? -9.234 -5.072 25.522 1.00 96.44 83 GLU A O 1
ATOM 620 N N . SER A 1 84 ? -10.646 -3.340 25.720 1.00 98.00 84 SER A N 1
ATOM 621 C CA . SER A 1 84 ? -11.769 -4.193 26.115 1.00 98.00 84 SER A CA 1
ATOM 622 C C . SER A 1 84 ? -12.165 -5.161 24.989 1.00 98.00 84 SER A C 1
ATOM 624 O O . SER A 1 84 ? -12.026 -4.857 23.805 1.00 98.00 84 SER A O 1
ATOM 626 N N . HIS A 1 85 ? -12.705 -6.332 25.350 1.00 97.88 85 HIS A N 1
ATOM 627 C CA . HIS A 1 85 ? -13.165 -7.310 24.357 1.00 97.88 85 HIS A CA 1
ATOM 628 C C . HIS A 1 85 ? -14.176 -6.705 23.372 1.00 97.88 85 HIS A C 1
ATOM 630 O O . HIS A 1 85 ? -14.098 -6.991 22.184 1.00 97.88 85 HIS A O 1
ATOM 636 N N . LEU A 1 86 ? -15.084 -5.849 23.858 1.00 98.12 86 LEU A N 1
ATOM 637 C CA . L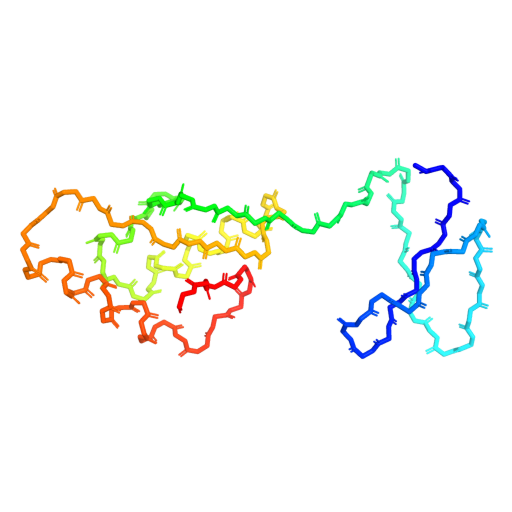EU A 1 86 ? -16.073 -5.173 23.017 1.00 98.12 86 LEU A CA 1
ATOM 638 C C . LEU A 1 86 ? -15.394 -4.263 21.985 1.00 98.12 86 LEU A C 1
ATOM 640 O O . LEU A 1 86 ? -15.643 -4.426 20.799 1.00 98.12 86 LEU A O 1
ATOM 644 N N . ASN A 1 87 ? -14.448 -3.423 22.413 1.00 97.81 87 ASN A N 1
ATOM 645 C CA . ASN A 1 87 ? -13.734 -2.509 21.513 1.00 97.81 87 ASN A CA 1
ATOM 646 C C . ASN A 1 87 ? -12.926 -3.258 20.438 1.00 97.81 87 ASN A C 1
ATOM 648 O O . ASN A 1 87 ? -12.880 -2.843 19.285 1.00 97.81 87 ASN A O 1
ATOM 652 N N . ILE A 1 88 ? -12.308 -4.391 20.793 1.00 98.12 88 ILE A N 1
ATOM 653 C CA . ILE A 1 88 ? -11.598 -5.240 19.822 1.00 98.12 88 ILE A CA 1
ATOM 654 C C . ILE A 1 88 ? -12.575 -5.816 18.789 1.00 98.12 88 ILE A C 1
ATOM 656 O O . ILE A 1 88 ? -12.268 -5.847 17.598 1.00 98.12 88 ILE A O 1
ATOM 660 N N . MET A 1 89 ? -13.753 -6.268 19.226 1.00 98.06 89 MET A N 1
ATOM 661 C CA . MET A 1 89 ? -14.771 -6.791 18.314 1.00 98.06 89 MET A CA 1
ATOM 662 C C . MET A 1 89 ? -15.330 -5.703 17.393 1.00 98.06 89 MET A C 1
ATOM 664 O O . MET A 1 89 ? -15.552 -5.985 16.216 1.00 98.06 89 MET A O 1
ATOM 668 N N . ASP A 1 90 ? -15.504 -4.480 17.894 1.00 98.19 90 ASP A N 1
ATOM 669 C CA . ASP A 1 90 ? -15.953 -3.335 17.097 1.00 98.19 90 ASP A CA 1
ATOM 670 C C . ASP A 1 90 ? -14.924 -2.982 16.010 1.00 98.19 90 ASP A C 1
ATOM 672 O O . ASP A 1 90 ? -15.288 -2.837 14.842 1.00 98.19 90 ASP A O 1
ATOM 676 N N . ALA A 1 91 ? -13.629 -2.965 16.346 1.00 97.62 91 ALA A N 1
ATOM 677 C CA . ALA A 1 91 ? -12.554 -2.753 15.373 1.00 97.62 91 ALA A CA 1
ATOM 678 C C . ALA A 1 91 ? -12.551 -3.823 14.264 1.00 97.62 91 ALA A C 1
ATOM 680 O O . ALA A 1 91 ? -12.454 -3.501 13.079 1.00 97.62 91 ALA A O 1
ATOM 681 N N . ILE A 1 92 ? -12.721 -5.103 14.621 1.00 96.00 92 ILE A N 1
ATOM 682 C CA . ILE A 1 92 ? -12.804 -6.205 13.646 1.00 96.00 92 ILE A CA 1
ATOM 683 C C . ILE A 1 92 ? -14.022 -6.040 12.724 1.00 96.00 92 ILE A C 1
ATOM 685 O O . ILE A 1 92 ? -13.910 -6.240 11.514 1.00 96.00 92 ILE A O 1
ATOM 689 N N . GLN A 1 93 ? -15.181 -5.658 13.266 1.00 96.81 93 GLN A N 1
ATOM 690 C CA . GLN A 1 93 ? -16.387 -5.426 12.464 1.00 96.81 93 GLN A CA 1
ATOM 691 C C . GLN A 1 93 ? -16.225 -4.239 11.511 1.00 96.81 93 GLN A C 1
ATOM 693 O O . GLN A 1 93 ? -16.658 -4.318 10.361 1.00 96.81 93 GLN A O 1
ATOM 698 N N . ALA A 1 94 ? -15.581 -3.161 11.956 1.00 97.06 94 ALA A N 1
ATOM 699 C CA . ALA A 1 94 ? -15.302 -2.004 11.114 1.00 97.06 94 ALA A CA 1
ATOM 700 C C . ALA A 1 94 ? -14.368 -2.362 9.944 1.00 97.06 94 ALA A C 1
ATOM 702 O O . ALA A 1 94 ? -14.599 -1.920 8.816 1.00 97.06 94 ALA A O 1
ATOM 703 N N . LEU A 1 95 ? -13.359 -3.213 10.181 1.00 95.69 95 LEU A N 1
ATOM 704 C CA . LEU A 1 95 ? -12.460 -3.723 9.136 1.00 95.69 95 LEU A CA 1
ATOM 705 C C . LEU A 1 95 ? -13.212 -4.510 8.054 1.00 95.69 95 LEU A C 1
ATOM 707 O O . LEU A 1 95 ? -12.942 -4.318 6.868 1.00 95.69 95 LEU A O 1
ATOM 711 N N . ASP A 1 96 ? -14.184 -5.342 8.433 1.00 94.12 96 ASP A N 1
ATOM 712 C CA . ASP A 1 96 ? -15.039 -6.054 7.473 1.00 94.12 96 ASP A CA 1
ATOM 713 C C . ASP A 1 96 ? -15.883 -5.066 6.646 1.00 94.12 96 ASP A C 1
ATOM 715 O O . ASP A 1 96 ? -15.848 -5.079 5.413 1.00 94.12 96 ASP A O 1
ATOM 719 N N . GLN A 1 97 ? -16.540 -4.115 7.318 1.00 95.19 97 GLN A N 1
ATOM 720 C CA . GLN A 1 97 ? -17.406 -3.107 6.692 1.00 95.19 97 GLN A CA 1
ATOM 721 C C . GLN A 1 97 ? -16.673 -2.128 5.769 1.00 95.19 97 GLN A C 1
ATOM 723 O O . GLN A 1 97 ? -17.285 -1.555 4.865 1.00 95.19 97 GLN A O 1
ATOM 728 N N . ALA A 1 98 ? -15.375 -1.912 5.976 1.00 93.62 98 ALA A N 1
ATOM 729 C CA . ALA A 1 98 ? -14.598 -0.986 5.164 1.00 93.62 98 ALA A CA 1
ATOM 730 C C . ALA A 1 98 ? -14.412 -1.461 3.709 1.00 93.62 98 ALA A C 1
ATOM 732 O O . ALA A 1 98 ? -14.080 -0.645 2.842 1.00 93.62 98 ALA A O 1
ATOM 733 N N . HIS A 1 99 ? -14.660 -2.742 3.414 1.00 88.00 99 HIS A N 1
ATOM 734 C CA . HIS A 1 99 ? -14.529 -3.309 2.074 1.00 88.00 99 HIS A CA 1
ATOM 735 C C . HIS A 1 99 ? -15.639 -2.844 1.102 1.00 88.00 99 HIS A C 1
ATOM 737 O O . HIS A 1 99 ? -16.810 -2.784 1.475 1.00 88.00 99 HIS A O 1
ATOM 743 N N . PRO A 1 100 ? -15.317 -2.584 -0.185 1.00 84.25 100 PRO A N 1
ATOM 744 C CA . PRO A 1 100 ? -13.983 -2.592 -0.790 1.00 84.25 100 PRO A CA 1
ATOM 745 C C . PRO A 1 100 ? -13.180 -1.322 -0.455 1.00 84.25 100 PRO A C 1
ATOM 747 O O . PRO A 1 100 ? -13.733 -0.225 -0.372 1.00 84.25 100 PRO A O 1
ATOM 750 N N . ILE A 1 101 ? -11.856 -1.468 -0.337 1.00 87.31 101 ILE A N 1
ATOM 751 C CA . ILE A 1 101 ? -10.925 -0.358 -0.095 1.00 87.31 101 ILE A CA 1
ATOM 752 C C . ILE A 1 101 ? -10.049 -0.132 -1.329 1.00 87.31 101 ILE A C 1
ATOM 754 O O . ILE A 1 101 ? -9.583 -1.082 -1.958 1.00 87.31 101 ILE A O 1
ATOM 758 N N . THR A 1 102 ? -9.799 1.136 -1.648 1.00 91.50 102 THR A N 1
ATOM 759 C CA . THR A 1 102 ? -8.827 1.554 -2.664 1.00 91.50 102 THR A CA 1
ATOM 760 C C . THR A 1 102 ? -7.502 1.913 -1.991 1.00 91.50 102 THR A C 1
ATOM 762 O O . THR A 1 102 ? -7.481 2.776 -1.117 1.00 91.50 102 THR A O 1
ATOM 765 N N . GLY A 1 103 ? -6.398 1.299 -2.424 1.00 95.12 103 GLY A N 1
ATOM 766 C CA . GLY A 1 103 ? -5.055 1.538 -1.886 1.00 95.12 103 GLY A CA 1
ATOM 767 C C . GLY A 1 103 ? -4.387 0.246 -1.423 1.00 95.12 103 GLY A C 1
ATOM 768 O O . GLY A 1 103 ? -4.566 -0.801 -2.047 1.00 95.12 103 GLY A O 1
ATOM 769 N N . ALA A 1 104 ? -3.615 0.326 -0.339 1.00 97.00 104 ALA A N 1
ATOM 770 C CA . ALA A 1 104 ? -3.019 -0.829 0.311 1.00 97.00 104 ALA A CA 1
ATOM 771 C C . ALA A 1 104 ? -4.101 -1.841 0.704 1.00 97.00 104 ALA A C 1
ATOM 773 O O . ALA A 1 104 ? -5.124 -1.501 1.297 1.00 97.00 104 ALA A O 1
ATOM 774 N N . LYS A 1 105 ? -3.863 -3.108 0.379 1.00 96.12 105 LYS A N 1
ATOM 775 C CA . LYS A 1 105 ? -4.767 -4.196 0.725 1.00 96.12 105 LYS A CA 1
ATOM 776 C C . LYS A 1 105 ? -4.714 -4.465 2.232 1.00 96.12 105 LYS A C 1
ATOM 778 O O . LYS A 1 105 ? -3.632 -4.708 2.762 1.00 96.12 105 LYS A O 1
ATOM 783 N N . LEU A 1 106 ? -5.870 -4.510 2.894 1.00 95.00 106 LEU A N 1
ATOM 784 C CA . LEU A 1 106 ? -5.975 -5.141 4.211 1.00 95.00 106 LEU A CA 1
ATOM 785 C C . LEU A 1 106 ? -5.740 -6.648 4.061 1.00 95.00 106 LEU A C 1
ATOM 787 O O . LEU A 1 106 ? -6.393 -7.321 3.260 1.00 95.00 106 LEU A O 1
ATOM 791 N N . LEU A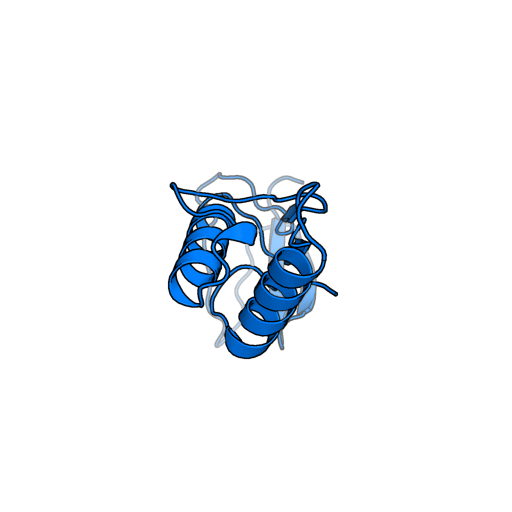 1 107 ? -4.745 -7.156 4.777 1.00 93.62 107 LEU A N 1
ATOM 792 C CA . LEU A 1 107 ? -4.392 -8.568 4.824 1.00 93.62 107 LEU A CA 1
ATOM 793 C C . LEU A 1 107 ? -5.045 -9.213 6.058 1.00 93.62 107 LEU A C 1
ATOM 795 O O . LEU A 1 107 ? -5.219 -8.541 7.074 1.00 93.62 107 LEU A O 1
ATOM 799 N N . GLY A 1 108 ? -5.341 -10.514 5.978 1.00 86.75 108 GLY A N 1
ATOM 800 C CA . GLY A 1 108 ? -6.005 -11.268 7.052 1.00 86.75 108 GLY A CA 1
ATOM 801 C C . GLY A 1 108 ? -7.421 -11.679 6.698 1.00 86.75 108 GLY A C 1
ATOM 802 O O . GLY A 1 108 ? -8.143 -10.845 6.116 1.00 86.75 108 GLY A O 1
#

Secondary structure (DSSP, 8-state):
--SEEEEEETTEEEEEEES----TT------TT----PPEEEEEE-EETTEEGGG--HHHHHHHHHHHHHTTEEEEEE---S--HHHHHHHHHHHHHT-S-SSSEEP-

Radius of gyration: 18.13 Å; chains: 1; bounding box: 38×22×56 Å

Organism: NCBI:txid408172

pLDDT: mean 95.81, std 3.27, range [75.88, 98.5]

Sequence (108 aa):
MEDHSIVIENDKIAGIIPGKITIDNCQSISADGLYVSPGFIDLHVHGGNGSDFMDATVEDIREIIRYHTQGGTTGLLATTASESHLNIMDAIQALDQAHPITGAKLLG

InterPro domains:
  IPR011059 Metal-dependent hydrolase, composite domain super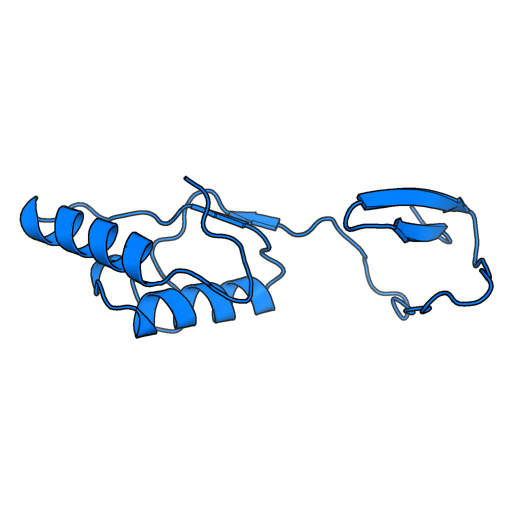family [G3DSA:2.30.40.10] (2-39)
  IPR011059 Metal-dependent hydrolase, composite domain superfamily [SSF51338] (3-46)
  IPR032466 Metal-dependent hydrolase [SSF51556] (39-100)

Foldseek 3Di:
DPQWDFDDDPNDGPDIGHHDDDDPPDDDDDPVPDDDDQQDEEEDDQAFDPAGLLVLALVRVLRRQVRVQVVRHQAYEHDDDPDDPVSVVSSVVSVVVNPPHPGRHHDD